Protein AF-A0A1R1YTZ9-F1 (afdb_monomer_lite)

Organism: NCBI:txid133412

Secondary structure (DSSP, 8-state):
-PPP----GGGGHHHHHHHHHHHHHHHHHHHHHHHHHS--------HHHHHHHHTHHHHHHHHHHHHHHHHHHHHHHHHHGGGTS-HHHHHHHHHHHHHHHHHHHHHHHHHHHHHHHHHHHHHHHTT--

InterPro domains:
  IPR033118 EXPERA domain [PF05241] (13-110)
  IPR033118 EXPERA domain [PS51751] (1-108)
  IPR051987 Sigma-2 receptor-like [PTHR31204] (13-110)

Radius of gyration: 20.74 Å; chains: 1; bounding box: 47×26×81 Å

Structure (mmCIF, N/CA/C/O backbone):
data_AF-A0A1R1YTZ9-F1
#
_entry.id   AF-A0A1R1YTZ9-F1
#
loop_
_atom_site.group_PDB
_atom_site.id
_atom_site.type_symbol
_atom_site.label_atom_id
_atom_site.label_alt_id
_atom_site.label_comp_id
_atom_site.label_asym_id
_atom_site.label_entity_id
_atom_site.label_seq_id
_atom_site.pdbx_PDB_ins_code
_atom_site.Cartn_x
_atom_site.Cartn_y
_atom_site.Cartn_z
_atom_site.occupancy
_atom_site.B_iso_or_equiv
_atom_site.auth_seq_id
_atom_site.auth_comp_id
_atom_site.auth_asym_id
_atom_site.auth_atom_id
_atom_site.pdbx_PDB_model_num
ATOM 1 N N . MET A 1 1 ? 5.194 1.012 -44.183 1.00 40.38 1 MET A N 1
ATOM 2 C CA . MET A 1 1 ? 4.364 0.499 -43.070 1.00 40.38 1 MET A CA 1
ATOM 3 C C . MET A 1 1 ? 5.256 -0.319 -42.146 1.00 40.38 1 MET A C 1
ATOM 5 O O . MET A 1 1 ? 5.569 -1.456 -42.472 1.00 40.38 1 MET A O 1
ATOM 9 N N . LEU A 1 2 ? 5.751 0.275 -41.054 1.00 42.88 2 LEU A N 1
ATOM 10 C CA . LEU A 1 2 ? 6.503 -0.459 -40.031 1.00 42.88 2 LEU A CA 1
ATOM 11 C C . LEU A 1 2 ? 5.504 -1.260 -39.191 1.00 42.88 2 LEU A C 1
ATOM 13 O O . LEU A 1 2 ? 4.643 -0.681 -38.533 1.00 42.88 2 LEU A O 1
ATOM 17 N N . ARG A 1 3 ? 5.614 -2.586 -39.233 1.00 42.69 3 ARG A N 1
ATOM 18 C CA . ARG A 1 3 ? 4.914 -3.493 -38.321 1.00 42.69 3 ARG A CA 1
ATOM 19 C C . ARG A 1 3 ? 5.320 -3.110 -36.889 1.00 42.69 3 ARG A C 1
ATOM 21 O O . ARG A 1 3 ? 6.521 -3.143 -36.612 1.00 42.69 3 ARG A O 1
ATOM 28 N N . PRO A 1 4 ? 4.398 -2.716 -35.992 1.00 50.56 4 PRO A N 1
ATOM 29 C CA . PRO A 1 4 ? 4.773 -2.483 -34.609 1.00 50.56 4 PRO A CA 1
ATOM 30 C C . PRO A 1 4 ? 5.285 -3.811 -34.059 1.00 50.56 4 PRO A C 1
ATOM 32 O O . PRO A 1 4 ? 4.637 -4.848 -34.208 1.00 50.56 4 PRO A O 1
ATOM 35 N N . ALA A 1 5 ? 6.492 -3.783 -33.500 1.00 49.12 5 ALA A N 1
ATOM 36 C CA . ALA A 1 5 ? 7.084 -4.919 -32.828 1.00 49.12 5 ALA A CA 1
ATOM 37 C C . ALA A 1 5 ? 6.194 -5.281 -31.635 1.00 49.12 5 ALA A C 1
ATOM 39 O O . ALA A 1 5 ? 6.358 -4.749 -30.540 1.00 49.12 5 ALA A O 1
ATOM 40 N N . THR A 1 6 ? 5.250 -6.196 -31.840 1.00 50.50 6 THR A N 1
ATOM 41 C CA . THR A 1 6 ? 4.662 -7.002 -30.775 1.00 50.50 6 THR A CA 1
ATOM 42 C C . THR A 1 6 ? 5.772 -7.919 -30.267 1.00 50.50 6 THR A C 1
ATOM 44 O O . THR A 1 6 ? 5.792 -9.110 -30.561 1.00 50.50 6 THR A O 1
ATOM 47 N N . LYS A 1 7 ? 6.773 -7.339 -29.591 1.00 53.69 7 LYS A N 1
ATOM 48 C CA . LYS A 1 7 ? 7.670 -8.097 -28.723 1.00 53.69 7 LYS A CA 1
ATOM 49 C C . LYS A 1 7 ? 6.753 -8.822 -27.755 1.00 53.69 7 LYS A C 1
ATOM 51 O O . LYS A 1 7 ? 5.950 -8.165 -27.097 1.00 53.69 7 LYS A O 1
ATOM 56 N N . ASP A 1 8 ? 6.829 -10.144 -27.772 1.00 55.31 8 ASP A N 1
ATOM 57 C CA . ASP A 1 8 ? 6.021 -11.072 -26.993 1.00 55.31 8 ASP A CA 1
ATOM 58 C C . ASP A 1 8 ? 5.639 -10.513 -25.613 1.00 55.31 8 ASP A C 1
ATOM 60 O O . ASP A 1 8 ? 6.403 -10.565 -24.648 1.00 55.31 8 ASP A O 1
ATOM 64 N N . LEU A 1 9 ? 4.416 -9.975 -25.516 1.00 57.41 9 LEU A N 1
ATOM 65 C CA . LEU A 1 9 ? 3.833 -9.486 -24.261 1.00 57.41 9 LEU A CA 1
ATOM 66 C C . LEU A 1 9 ? 3.622 -10.631 -23.255 1.00 57.41 9 LEU A C 1
ATOM 68 O O . LEU A 1 9 ? 3.305 -10.383 -22.093 1.00 57.41 9 LEU A O 1
ATOM 72 N N . SER A 1 10 ? 3.800 -11.882 -23.692 1.00 62.47 10 SER A N 1
ATOM 73 C CA . SER A 1 10 ? 3.715 -13.087 -22.870 1.00 62.47 10 SER A CA 1
ATOM 74 C C . SER A 1 10 ? 4.655 -13.024 -21.664 1.00 62.47 10 SER A C 1
ATOM 76 O O . SER A 1 10 ? 4.250 -13.435 -20.578 1.00 62.47 10 SER A O 1
ATOM 78 N N . HIS A 1 11 ? 5.835 -12.402 -21.785 1.00 65.94 11 HIS A N 1
ATOM 79 C CA . HIS A 1 11 ? 6.749 -12.210 -20.650 1.00 65.94 11 HIS A CA 1
ATOM 80 C C . HIS A 1 11 ? 6.211 -11.227 -19.591 1.00 65.94 11 HIS A C 1
ATOM 82 O O . HIS A 1 11 ? 6.631 -11.267 -18.439 1.00 65.94 11 HIS A O 1
ATOM 88 N N . LEU A 1 12 ? 5.260 -10.355 -19.944 1.00 72.56 12 LEU A N 1
ATOM 89 C CA . LEU A 1 12 ? 4.589 -9.440 -19.011 1.00 72.56 12 LEU A CA 1
ATOM 90 C C . LEU A 1 12 ? 3.227 -9.957 -18.523 1.00 72.56 12 LEU A C 1
ATOM 92 O O . LEU A 1 12 ? 2.575 -9.275 -17.734 1.00 72.56 12 LEU A O 1
ATOM 96 N N . SER A 1 13 ? 2.769 -11.128 -18.974 1.00 81.94 13 SER A N 1
ATOM 97 C CA . SER A 1 13 ? 1.456 -11.675 -18.596 1.00 81.94 13 SER A CA 1
ATOM 98 C C . SER A 1 13 ? 1.314 -11.898 -17.084 1.00 81.94 13 SER A C 1
ATOM 100 O O . SER A 1 13 ? 0.258 -11.610 -16.518 1.00 81.94 13 SER A O 1
ATOM 102 N N . TRP A 1 14 ? 2.391 -12.322 -16.413 1.00 81.00 14 TRP A N 1
ATOM 103 C CA . TRP A 1 14 ? 2.429 -12.474 -14.956 1.00 81.00 14 TRP A CA 1
ATOM 104 C C . TRP A 1 14 ? 2.280 -11.123 -14.240 1.00 81.00 14 TRP A C 1
ATOM 106 O O . TRP A 1 14 ? 1.519 -11.024 -13.281 1.00 81.00 14 TRP A O 1
ATOM 116 N N . PHE A 1 15 ? 2.938 -10.073 -14.743 1.00 79.81 15 PHE A N 1
ATOM 117 C CA . PHE A 1 15 ? 2.877 -8.726 -14.175 1.00 79.81 15 PHE A CA 1
ATOM 118 C C . PHE A 1 15 ? 1.494 -8.099 -14.384 1.00 79.81 15 PHE A C 1
ATOM 120 O O . PHE A 1 15 ? 0.912 -7.556 -13.453 1.00 79.81 15 PHE A O 1
ATOM 127 N N . HIS A 1 16 ? 0.905 -8.258 -15.573 1.00 82.62 16 HIS A N 1
ATOM 128 C CA . HIS A 1 16 ? -0.476 -7.831 -15.823 1.00 82.62 16 HIS A CA 1
ATOM 129 C C . HIS A 1 16 ? -1.479 -8.569 -14.935 1.00 82.62 16 HIS A C 1
ATOM 131 O O . HIS A 1 16 ? -2.377 -7.940 -14.383 1.00 82.62 16 HIS A O 1
ATOM 137 N N . SER A 1 17 ? -1.326 -9.886 -14.770 1.00 85.31 17 SER A N 1
ATOM 138 C CA . SER A 1 17 ? -2.206 -10.666 -13.893 1.00 85.31 17 SER A CA 1
ATOM 139 C C . SER A 1 17 ? -2.090 -10.194 -12.445 1.00 85.31 17 SER A C 1
ATOM 141 O O . SER A 1 17 ? -3.109 -9.976 -11.797 1.00 85.31 17 SER A O 1
ATOM 143 N N . MET A 1 18 ? -0.863 -9.961 -11.963 1.00 84.38 18 MET A N 1
ATOM 144 C CA . MET A 1 18 ? -0.608 -9.391 -10.639 1.00 84.38 18 MET A CA 1
ATOM 145 C C . MET A 1 18 ? -1.327 -8.045 -10.461 1.00 84.38 18 MET A C 1
ATOM 147 O O . MET A 1 18 ? -2.075 -7.897 -9.500 1.00 84.38 18 MET A O 1
ATOM 151 N N . LEU A 1 19 ? -1.190 -7.117 -11.416 1.00 82.75 19 LEU A N 1
ATOM 152 C CA . LEU A 1 19 ? -1.856 -5.811 -11.364 1.00 82.75 19 LEU A CA 1
ATOM 153 C C . LEU A 1 19 ? -3.389 -5.915 -11.367 1.00 82.75 19 LEU A C 1
ATOM 155 O O . LEU A 1 19 ? -4.057 -5.143 -10.683 1.00 82.75 19 LEU A O 1
ATOM 159 N N . ILE A 1 20 ? -3.967 -6.862 -12.113 1.00 86.88 20 ILE A N 1
ATOM 160 C CA . ILE A 1 20 ? -5.423 -7.081 -12.131 1.00 86.88 20 ILE A CA 1
ATOM 161 C C . ILE A 1 20 ? -5.907 -7.575 -10.768 1.00 86.88 20 ILE A C 1
ATOM 163 O O . ILE A 1 20 ? -6.881 -7.042 -10.235 1.00 86.88 20 ILE A O 1
ATOM 167 N N . PHE A 1 21 ? -5.235 -8.574 -10.189 1.00 86.88 21 PHE A N 1
ATOM 168 C CA . PHE A 1 21 ? -5.581 -9.061 -8.854 1.00 86.88 21 PHE A CA 1
ATOM 169 C C . PHE A 1 21 ? -5.434 -7.960 -7.812 1.00 86.88 21 PHE A C 1
ATOM 171 O O . PHE A 1 21 ? -6.321 -7.766 -6.984 1.00 86.88 21 PHE A O 1
ATOM 178 N N . GLU A 1 22 ? -4.352 -7.196 -7.894 1.00 84.00 22 GLU A N 1
ATOM 179 C CA . GLU A 1 22 ? -4.122 -6.056 -7.027 1.00 84.00 22 GLU A CA 1
ATOM 180 C C . GLU A 1 22 ? -5.255 -5.034 -7.131 1.00 84.00 22 GLU A C 1
ATOM 182 O O . GLU A 1 22 ? -5.795 -4.641 -6.105 1.00 84.00 22 GLU A O 1
ATOM 187 N N . LEU A 1 23 ? -5.729 -4.701 -8.335 1.00 84.69 23 LEU A N 1
ATOM 188 C CA . LEU A 1 23 ? -6.873 -3.804 -8.519 1.00 84.69 23 LEU A CA 1
ATOM 189 C C . LEU A 1 23 ? -8.157 -4.351 -7.866 1.00 84.69 23 LEU A C 1
ATOM 191 O O . LEU A 1 23 ? -8.884 -3.605 -7.205 1.00 84.69 23 LEU A O 1
ATOM 195 N N . ILE A 1 24 ? -8.419 -5.655 -8.018 1.00 88.81 24 ILE A N 1
ATOM 196 C CA . ILE A 1 24 ? -9.601 -6.332 -7.461 1.00 88.81 24 ILE A CA 1
ATOM 197 C C . ILE A 1 24 ? -9.595 -6.309 -5.929 1.00 88.81 24 ILE A C 1
ATOM 199 O O . ILE A 1 24 ? -10.659 -6.175 -5.331 1.00 88.81 24 ILE A O 1
ATOM 203 N N . PHE A 1 25 ? -8.433 -6.409 -5.280 1.00 84.31 25 PHE A N 1
ATOM 204 C CA . PHE A 1 25 ? -8.346 -6.383 -3.815 1.00 84.31 25 PHE A CA 1
ATOM 205 C C . PHE A 1 25 ? -8.164 -4.970 -3.248 1.00 84.31 25 PHE A C 1
ATOM 207 O O . PHE A 1 25 ? -8.772 -4.621 -2.235 1.00 84.31 25 PHE A O 1
ATOM 214 N N . GLN A 1 26 ? -7.361 -4.134 -3.901 1.00 85.75 26 GLN A N 1
ATOM 215 C CA . GLN A 1 26 ? -6.973 -2.815 -3.414 1.00 85.75 26 GLN A CA 1
ATOM 216 C C . GLN A 1 26 ? -8.108 -1.795 -3.537 1.00 85.75 26 GLN A C 1
ATOM 218 O O . GLN A 1 26 ? -8.310 -1.010 -2.611 1.00 85.75 26 GLN A O 1
ATOM 223 N N . VAL A 1 27 ? -8.883 -1.811 -4.630 1.00 86.88 27 VAL A N 1
ATOM 224 C CA . VAL A 1 27 ? -9.964 -0.830 -4.846 1.00 86.88 27 VAL A CA 1
ATOM 225 C C . VAL A 1 27 ? -11.107 -0.997 -3.839 1.00 86.88 27 VAL A C 1
ATOM 227 O O . VAL A 1 27 ? -11.464 -0.000 -3.206 1.00 86.88 27 VAL A O 1
ATOM 230 N N . PRO A 1 28 ? -11.663 -2.201 -3.595 1.00 88.44 28 PRO A N 1
ATOM 231 C CA . PRO A 1 28 ? -12.689 -2.368 -2.566 1.00 88.44 28 PRO A CA 1
ATOM 232 C C . PRO A 1 28 ? -12.193 -1.965 -1.178 1.00 88.44 28 PRO A C 1
ATOM 234 O O . PRO A 1 28 ? -12.922 -1.330 -0.417 1.00 88.44 28 PRO A O 1
ATOM 237 N N . LEU A 1 29 ? -10.937 -2.281 -0.855 1.00 85.94 29 LEU A N 1
ATOM 238 C CA . LEU A 1 29 ? -10.356 -1.980 0.449 1.00 85.94 29 LEU A CA 1
ATOM 239 C C . LEU A 1 29 ? -10.104 -0.472 0.624 1.00 85.94 29 LEU A C 1
ATOM 241 O O . LEU A 1 29 ? -10.374 0.078 1.693 1.00 85.94 29 LEU A O 1
ATOM 245 N N . LEU A 1 30 ? -9.709 0.225 -0.446 1.00 85.81 30 LEU A N 1
ATOM 246 C CA . LEU A 1 30 ? -9.649 1.686 -0.486 1.00 85.81 30 LEU A CA 1
ATOM 247 C C . LEU A 1 30 ? -11.035 2.312 -0.289 1.00 85.81 30 LEU A C 1
ATOM 249 O O . LEU A 1 30 ? -11.174 3.230 0.518 1.00 85.81 30 LEU A O 1
ATOM 253 N N . ILE A 1 31 ? -12.068 1.798 -0.967 1.00 87.06 31 ILE A N 1
ATOM 254 C CA . ILE A 1 31 ? -13.451 2.270 -0.802 1.00 87.06 31 ILE A CA 1
ATOM 255 C C . ILE A 1 31 ? -13.898 2.115 0.656 1.00 87.06 31 ILE A C 1
ATOM 257 O O . ILE A 1 31 ? -14.445 3.059 1.221 1.00 87.06 31 ILE A O 1
ATOM 261 N N . LEU A 1 32 ? -13.619 0.979 1.305 1.00 84.00 32 LEU A N 1
ATOM 262 C CA . LEU A 1 32 ? -13.950 0.776 2.723 1.00 84.00 32 LEU A CA 1
ATOM 263 C C . LEU A 1 32 ? -13.260 1.801 3.634 1.00 84.00 32 LEU A C 1
ATOM 265 O O . LEU A 1 32 ? -13.883 2.342 4.553 1.00 84.00 32 LEU A O 1
ATOM 269 N N . ILE A 1 33 ? -11.989 2.111 3.375 1.00 84.94 33 ILE A N 1
ATOM 270 C CA . ILE A 1 33 ? -11.255 3.129 4.134 1.00 84.94 33 ILE A CA 1
ATOM 271 C C . ILE A 1 33 ? -11.868 4.516 3.917 1.00 84.94 33 ILE A C 1
ATOM 273 O O . ILE A 1 33 ? -12.089 5.240 4.889 1.00 84.94 33 ILE A O 1
ATOM 277 N N . LEU A 1 34 ? -12.178 4.875 2.669 1.00 84.94 34 LEU A N 1
ATOM 278 C CA . LEU A 1 34 ? -12.799 6.155 2.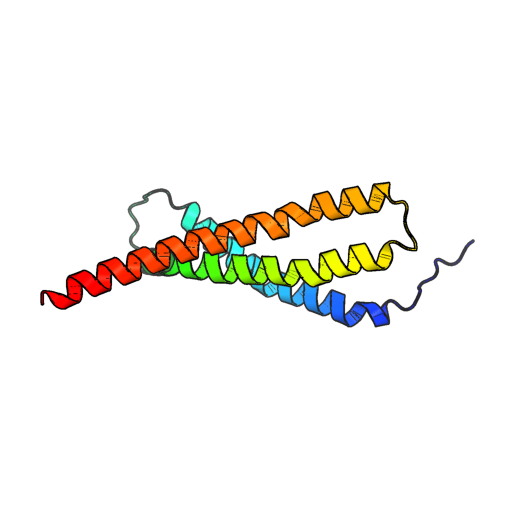328 1.00 84.94 34 LEU A CA 1
ATOM 279 C C . LEU A 1 34 ? -14.188 6.294 2.953 1.00 84.94 34 LEU A C 1
ATOM 281 O O . LEU A 1 34 ? -14.485 7.338 3.523 1.00 84.94 34 LEU A O 1
ATOM 285 N N . LEU A 1 35 ? -15.007 5.239 2.942 1.00 81.88 35 LEU A N 1
ATOM 286 C CA . LEU A 1 35 ? -16.302 5.221 3.629 1.00 81.88 35 LEU A CA 1
ATOM 287 C C . LEU A 1 35 ? -16.148 5.431 5.138 1.00 81.88 35 LEU A C 1
ATOM 289 O O . LEU A 1 35 ? -16.949 6.132 5.753 1.00 81.88 35 LEU A O 1
ATOM 293 N N . THR A 1 36 ? -15.087 4.879 5.731 1.00 78.62 36 THR A N 1
ATOM 294 C CA . THR A 1 36 ? -14.800 5.067 7.157 1.00 78.62 36 THR A CA 1
ATOM 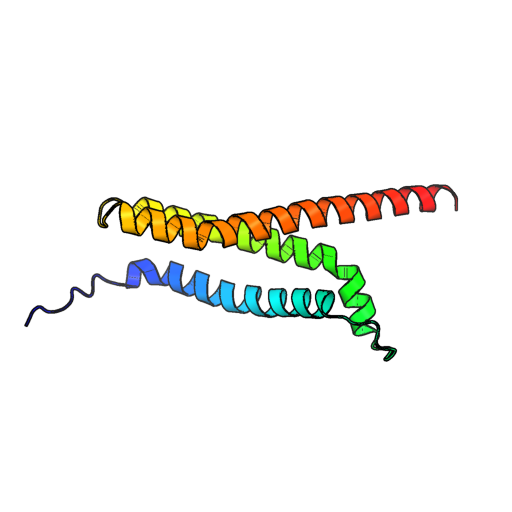295 C C . THR A 1 36 ? -14.335 6.496 7.475 1.00 78.62 36 THR A C 1
ATOM 297 O O . THR A 1 36 ? -14.604 6.996 8.565 1.00 78.62 36 THR A O 1
ATOM 300 N N . LEU A 1 37 ? -13.644 7.165 6.544 1.00 75.94 37 LEU A N 1
ATOM 301 C CA . LEU A 1 37 ? -13.199 8.561 6.680 1.00 75.94 37 LEU A CA 1
ATOM 302 C C . LEU A 1 37 ? -14.304 9.577 6.361 1.00 75.94 37 LEU A C 1
ATOM 304 O O . LEU A 1 37 ? -14.359 10.634 6.980 1.00 75.94 37 LEU A O 1
ATOM 308 N N . SER A 1 38 ? -15.193 9.253 5.423 1.00 74.75 38 SER A N 1
ATOM 309 C CA . SER A 1 38 ? -16.279 10.121 4.959 1.00 74.75 38 SER A CA 1
ATOM 310 C C . SER A 1 38 ? -17.441 10.225 5.952 1.00 74.75 38 SER A C 1
ATOM 312 O O . SER A 1 38 ? -18.432 10.901 5.665 1.00 74.75 38 SER A O 1
ATOM 314 N N . HIS A 1 39 ? -17.378 9.548 7.102 1.00 61.22 39 HIS A N 1
ATOM 315 C CA . HIS A 1 39 ? -18.511 9.507 8.012 1.00 61.22 39 HIS A CA 1
ATOM 316 C C . HIS A 1 39 ? -18.676 10.829 8.779 1.00 61.22 39 HIS A C 1
ATOM 318 O O . HIS A 1 39 ? -18.091 11.057 9.835 1.00 61.22 39 HIS A O 1
ATOM 324 N N . THR A 1 40 ? -19.541 11.687 8.239 1.00 53.38 40 THR A N 1
ATOM 325 C CA . THR A 1 40 ? -20.300 12.707 8.971 1.00 53.38 40 THR A CA 1
ATOM 326 C C . THR A 1 40 ? -21.137 12.012 10.056 1.00 53.38 40 THR A C 1
ATOM 328 O O . THR A 1 40 ? -21.710 10.959 9.760 1.00 53.38 40 THR A O 1
ATOM 331 N N . PRO A 1 41 ? -21.239 12.552 11.288 1.00 51.53 41 PRO A N 1
ATOM 332 C CA . PRO A 1 41 ? -21.961 11.931 12.399 1.00 51.53 41 PRO A CA 1
ATOM 333 C C . PRO A 1 41 ? -23.472 11.964 12.141 1.00 51.53 41 PRO A C 1
ATOM 335 O O . PRO A 1 41 ? -24.198 12.770 12.715 1.00 51.53 41 PRO A O 1
ATOM 338 N N . ASN A 1 42 ? -23.957 11.104 11.247 1.00 46.56 42 ASN A N 1
ATOM 339 C CA . ASN A 1 42 ? -25.376 10.963 10.984 1.00 46.56 42 ASN A CA 1
ATOM 340 C C . ASN A 1 42 ? -25.937 9.792 11.788 1.00 46.56 42 ASN A C 1
ATOM 342 O O . ASN A 1 42 ? -25.417 8.681 11.801 1.00 46.56 42 ASN A O 1
ATOM 346 N N . ARG A 1 43 ? -27.014 10.117 12.494 1.00 50.03 43 ARG A N 1
ATOM 347 C CA . ARG A 1 43 ? -27.668 9.447 13.625 1.00 50.03 43 ARG A CA 1
ATOM 348 C C . ARG A 1 43 ? -28.256 8.054 13.329 1.00 50.03 43 ARG A C 1
ATOM 350 O O . ARG A 1 43 ? -29.009 7.528 14.146 1.00 50.03 43 ARG A O 1
ATOM 357 N N . THR A 1 44 ? -27.965 7.458 12.175 1.00 49.56 44 THR A N 1
ATOM 358 C CA . THR A 1 44 ? -28.540 6.186 11.725 1.00 49.56 44 THR A CA 1
ATOM 359 C C . THR A 1 44 ? -27.619 5.016 12.079 1.00 49.56 44 THR A C 1
ATOM 361 O O . THR A 1 44 ? -26.643 4.702 11.405 1.00 49.56 44 THR A O 1
ATOM 364 N N . ASN A 1 45 ? -27.964 4.380 13.199 1.00 50.09 45 ASN A N 1
ATOM 365 C CA . ASN A 1 45 ? -27.386 3.170 13.782 1.00 50.09 45 ASN A CA 1
ATOM 366 C C . ASN A 1 45 ? -27.340 1.963 12.817 1.00 50.09 45 ASN A C 1
ATOM 368 O O . ASN A 1 45 ? -28.105 1.015 12.979 1.00 50.09 45 ASN A O 1
ATOM 372 N N . LEU A 1 46 ? -26.413 1.924 11.857 1.00 59.84 46 LEU A N 1
ATOM 373 C CA . LEU A 1 46 ? -25.988 0.643 11.288 1.00 59.84 46 LEU A CA 1
ATOM 374 C C . LEU A 1 46 ? -24.845 0.085 12.139 1.00 59.84 46 LEU A C 1
ATOM 376 O O . LEU A 1 46 ? -23.744 0.636 12.155 1.00 59.84 46 LEU A O 1
ATOM 380 N N . ALA A 1 47 ? -25.086 -1.041 12.817 1.00 61.94 47 ALA A N 1
ATOM 381 C CA . ALA A 1 47 ? -24.071 -1.780 13.581 1.00 61.94 47 ALA A CA 1
ATOM 382 C C . ALA A 1 47 ? -22.789 -2.053 12.761 1.00 61.94 47 ALA A C 1
ATOM 384 O O . ALA A 1 47 ? -21.684 -2.082 13.307 1.00 61.94 47 ALA A O 1
ATOM 385 N N . PHE A 1 48 ? -22.937 -2.158 11.437 1.00 67.00 48 PHE A N 1
ATOM 386 C CA . PHE A 1 48 ? -21.856 -2.298 10.468 1.00 67.00 48 PHE A CA 1
ATOM 387 C C . PHE A 1 48 ? -20.838 -1.143 10.503 1.00 67.00 48 PHE A C 1
ATOM 389 O O . PHE A 1 48 ? -19.635 -1.393 10.520 1.00 67.00 48 PHE A O 1
ATOM 396 N N . ASN A 1 49 ? -21.282 0.113 10.626 1.00 67.56 49 ASN A N 1
ATOM 397 C CA . ASN A 1 49 ? -20.382 1.276 10.645 1.00 67.56 49 ASN A CA 1
ATOM 398 C C . ASN A 1 49 ? -19.519 1.316 11.910 1.00 67.56 49 ASN A C 1
ATOM 400 O O . ASN A 1 49 ? -18.354 1.712 11.870 1.00 67.56 49 ASN A O 1
ATOM 404 N N . ARG A 1 50 ? -20.067 0.858 13.042 1.00 67.81 50 ARG A N 1
ATOM 405 C CA . ARG A 1 50 ? -19.329 0.789 14.309 1.00 67.81 50 ARG A CA 1
ATOM 406 C C . ARG A 1 50 ? -18.240 -0.283 14.262 1.00 67.81 50 ARG A C 1
ATOM 408 O O . ARG A 1 50 ? -17.133 -0.049 14.747 1.00 67.81 50 ARG A O 1
ATOM 415 N N . ALA A 1 51 ? -18.542 -1.431 13.652 1.00 70.75 51 ALA A N 1
ATOM 416 C CA . ALA A 1 51 ? -17.572 -2.499 13.424 1.00 70.75 51 ALA A CA 1
ATOM 417 C C . ALA A 1 51 ? -16.471 -2.063 12.441 1.00 70.75 51 ALA A C 1
ATOM 419 O O . ALA A 1 51 ? -15.289 -2.232 12.741 1.00 70.75 51 ALA A O 1
ATOM 420 N N . LEU A 1 52 ? -16.839 -1.414 11.330 1.00 74.75 52 LEU A N 1
ATOM 421 C CA . LEU A 1 52 ? -15.886 -0.847 10.370 1.00 74.75 52 LEU A CA 1
ATOM 422 C C . LEU A 1 52 ? -14.953 0.178 11.018 1.00 74.75 52 LEU A C 1
ATOM 424 O O . LEU A 1 52 ? -13.740 0.098 10.843 1.00 74.75 52 LEU A O 1
ATOM 428 N N . HIS A 1 53 ? -15.490 1.100 11.823 1.00 76.44 53 HIS A N 1
ATOM 429 C CA . HIS A 1 53 ? -14.677 2.110 12.499 1.00 76.44 53 HIS A CA 1
ATOM 430 C C . HIS A 1 53 ? -13.691 1.488 13.500 1.00 76.44 53 HIS A C 1
ATOM 432 O O . HIS A 1 53 ? -12.550 1.937 13.606 1.00 76.44 53 HIS A O 1
ATOM 438 N N . LYS A 1 54 ? -14.097 0.425 14.207 1.00 79.31 54 LYS A N 1
ATOM 439 C CA . LYS A 1 54 ? -13.206 -0.322 15.110 1.00 79.31 54 LYS A CA 1
ATOM 440 C C . LYS A 1 54 ? -12.060 -0.992 14.346 1.00 79.31 54 LYS A C 1
ATOM 442 O O . LYS A 1 54 ? -10.929 -0.985 14.819 1.00 79.31 54 LYS A O 1
ATOM 447 N N . CYS A 1 55 ? -12.343 -1.519 13.157 1.00 81.81 55 CYS A N 1
ATOM 448 C CA . CYS A 1 55 ? -11.357 -2.167 12.293 1.00 81.81 55 CYS A CA 1
ATOM 449 C C . CYS A 1 55 ? -10.625 -1.198 11.351 1.00 81.81 55 CYS A C 1
ATOM 451 O O . CYS A 1 55 ? -9.787 -1.640 10.569 1.00 81.81 55 CYS A O 1
ATOM 453 N N . ARG A 1 56 ? -10.883 0.117 11.428 1.00 85.06 56 ARG A N 1
ATOM 454 C CA . ARG A 1 56 ? -10.297 1.115 10.522 1.00 85.06 56 ARG A CA 1
ATOM 455 C C . ARG A 1 56 ? -8.781 1.022 10.483 1.00 85.06 56 ARG A C 1
ATOM 457 O O . ARG A 1 56 ? -8.214 0.867 9.410 1.00 85.06 56 ARG A O 1
ATOM 464 N N . ASN A 1 57 ? -8.140 1.105 11.649 1.00 85.56 57 ASN A N 1
ATOM 465 C CA . ASN A 1 57 ? -6.682 1.103 11.742 1.00 85.56 57 ASN A CA 1
ATOM 466 C C . ASN A 1 57 ? -6.115 -0.192 11.133 1.00 85.56 57 ASN A C 1
ATOM 468 O O . ASN A 1 57 ? -5.138 -0.137 10.399 1.00 85.56 57 ASN A O 1
ATOM 472 N N . LEU A 1 58 ? -6.784 -1.333 11.334 1.00 87.69 58 LEU A N 1
ATOM 473 C CA . LEU A 1 58 ? -6.389 -2.609 10.736 1.00 87.69 58 LEU A CA 1
ATOM 474 C C . LEU A 1 58 ? -6.490 -2.589 9.202 1.00 87.69 58 LEU A C 1
ATOM 476 O O . LEU A 1 58 ? -5.537 -2.971 8.529 1.00 87.69 58 LEU A O 1
ATOM 480 N N . PHE A 1 59 ? -7.595 -2.096 8.633 1.00 88.38 59 PHE A N 1
ATOM 481 C CA . PHE A 1 59 ? -7.726 -1.968 7.176 1.00 88.38 59 PHE A CA 1
ATOM 482 C C . PHE A 1 59 ? -6.694 -1.009 6.586 1.00 88.38 59 PHE A C 1
ATOM 484 O O . PHE A 1 59 ? -6.129 -1.297 5.537 1.00 88.38 59 PHE A O 1
ATOM 491 N N . GLN A 1 60 ? -6.397 0.094 7.275 1.00 88.56 60 GLN A N 1
ATOM 492 C CA . GLN A 1 60 ? -5.373 1.046 6.849 1.00 88.56 60 GLN A CA 1
ATOM 493 C C . GLN A 1 60 ? -3.964 0.427 6.863 1.00 88.56 60 GLN A C 1
ATOM 495 O O . GLN A 1 60 ? -3.182 0.697 5.953 1.00 88.56 60 GLN A O 1
ATOM 500 N N . ILE A 1 61 ? -3.657 -0.446 7.831 1.00 90.38 61 ILE A N 1
ATOM 501 C CA . ILE A 1 61 ? -2.396 -1.208 7.883 1.00 90.38 61 ILE A CA 1
ATOM 502 C C . ILE A 1 61 ? -2.318 -2.221 6.742 1.00 90.38 61 ILE A C 1
ATOM 504 O O . ILE A 1 61 ? -1.296 -2.274 6.058 1.00 90.38 61 ILE A O 1
ATOM 508 N N . ILE A 1 62 ? -3.383 -3.001 6.518 1.00 90.31 62 ILE A N 1
ATOM 509 C CA . ILE A 1 62 ? -3.433 -4.014 5.452 1.00 90.31 62 ILE A CA 1
ATOM 510 C C . ILE A 1 62 ? -3.274 -3.336 4.091 1.00 90.31 62 ILE A C 1
ATOM 512 O O . ILE A 1 62 ? -2.394 -3.709 3.321 1.00 90.31 62 ILE A O 1
ATOM 516 N N . TYR A 1 63 ? -4.071 -2.297 3.829 1.00 89.75 63 TYR A N 1
ATOM 517 C CA . TYR A 1 63 ? -3.991 -1.503 2.607 1.00 89.75 63 TYR A CA 1
ATOM 518 C C . TYR A 1 63 ? -2.601 -0.920 2.396 1.00 89.75 63 TYR A C 1
ATOM 520 O O . TYR A 1 63 ? -2.013 -1.071 1.326 1.00 89.75 63 TYR A O 1
ATOM 528 N N . GLY A 1 64 ? -2.102 -0.222 3.417 1.00 88.00 64 GLY A N 1
ATOM 529 C CA . GLY A 1 64 ? -0.882 0.553 3.324 1.00 88.00 64 GLY A CA 1
ATOM 530 C C . GLY A 1 64 ? 0.339 -0.328 3.106 1.00 88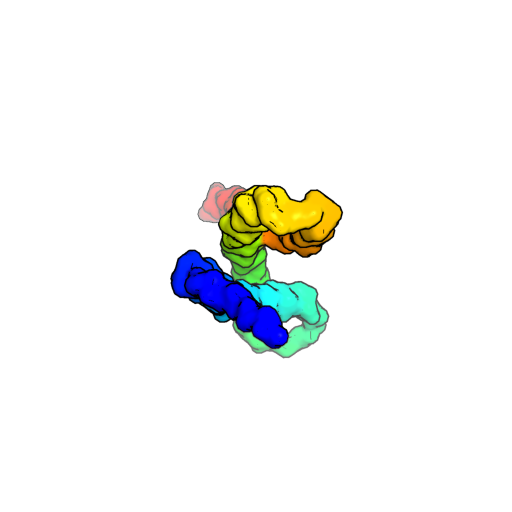.00 64 GLY A C 1
ATOM 531 O O . GLY A 1 64 ? 1.129 -0.066 2.205 1.00 88.00 64 GLY A O 1
ATOM 532 N N . THR A 1 65 ? 0.434 -1.421 3.866 1.00 88.81 65 THR A N 1
ATOM 533 C CA . THR A 1 65 ? 1.512 -2.408 3.731 1.00 88.81 65 THR A CA 1
ATOM 534 C C . THR A 1 65 ? 1.446 -3.100 2.376 1.00 88.81 65 THR A C 1
ATOM 536 O O . THR A 1 65 ? 2.451 -3.139 1.675 1.00 88.81 65 THR A O 1
ATOM 539 N N . HIS A 1 66 ? 0.266 -3.588 1.975 1.00 89.31 66 HIS A N 1
ATOM 540 C CA . HIS A 1 66 ? 0.098 -4.272 0.695 1.00 89.31 66 HIS A CA 1
ATOM 541 C C . HIS A 1 66 ? 0.487 -3.359 -0.473 1.00 89.31 66 HIS A C 1
ATOM 543 O O . HIS A 1 66 ? 1.399 -3.694 -1.223 1.00 89.31 66 HIS A O 1
ATOM 549 N N . THR A 1 67 ? -0.118 -2.170 -0.561 1.00 88.69 67 THR A N 1
ATOM 550 C CA . THR A 1 67 ? 0.146 -1.196 -1.634 1.00 88.69 67 THR A CA 1
ATOM 551 C C . THR A 1 67 ? 1.617 -0.766 -1.672 1.00 88.69 67 THR A C 1
ATOM 553 O O . THR A 1 67 ? 2.211 -0.646 -2.738 1.00 88.69 67 THR A O 1
ATOM 556 N N . ALA A 1 68 ? 2.250 -0.553 -0.513 1.00 88.12 68 ALA A N 1
ATOM 557 C CA . ALA A 1 68 ? 3.669 -0.210 -0.473 1.00 88.12 68 ALA A CA 1
ATOM 558 C C . ALA A 1 68 ? 4.550 -1.355 -1.001 1.00 88.12 68 ALA A C 1
ATOM 560 O O . ALA A 1 68 ? 5.492 -1.108 -1.753 1.00 88.12 68 ALA A O 1
ATOM 561 N N . THR A 1 69 ? 4.238 -2.607 -0.644 1.00 86.88 69 THR A N 1
ATOM 562 C CA . THR A 1 69 ? 5.006 -3.775 -1.105 1.00 86.88 69 THR A CA 1
ATOM 563 C C . THR A 1 69 ? 4.826 -4.062 -2.589 1.00 86.88 69 THR A C 1
ATOM 565 O O . THR A 1 69 ? 5.793 -4.420 -3.256 1.00 86.88 69 THR A O 1
ATOM 568 N N . THR A 1 70 ? 3.630 -3.865 -3.136 1.00 86.44 70 THR A N 1
ATOM 569 C CA . THR A 1 70 ? 3.358 -4.079 -4.559 1.00 86.44 70 THR A CA 1
ATOM 570 C C . THR A 1 70 ? 3.946 -2.987 -5.450 1.00 86.44 70 THR A C 1
ATOM 572 O O . THR A 1 70 ? 4.288 -3.251 -6.601 1.00 86.44 70 THR A O 1
ATOM 575 N N . MET A 1 71 ? 4.201 -1.790 -4.915 1.00 86.44 71 MET A N 1
ATOM 576 C CA . MET A 1 71 ? 4.977 -0.772 -5.627 1.00 86.44 71 MET A CA 1
ATOM 577 C C . MET A 1 71 ? 6.465 -1.128 -5.779 1.00 86.44 71 MET A C 1
ATOM 579 O O . MET A 1 71 ? 7.122 -0.582 -6.665 1.00 86.44 71 MET A O 1
ATOM 583 N N . ILE A 1 72 ? 7.013 -2.063 -4.991 1.00 86.00 72 ILE A N 1
ATOM 584 C CA . ILE A 1 72 ? 8.415 -2.505 -5.117 1.00 86.00 72 ILE A CA 1
ATOM 585 C C . ILE A 1 72 ? 8.696 -3.128 -6.497 1.00 86.00 72 ILE A C 1
ATOM 587 O O . ILE A 1 72 ? 9.603 -2.639 -7.175 1.00 86.00 72 ILE A O 1
ATOM 591 N N . PRO A 1 73 ? 7.955 -4.152 -6.974 1.00 82.88 73 PRO A N 1
ATOM 592 C CA . PRO A 1 73 ? 8.168 -4.693 -8.315 1.00 82.88 73 PRO A CA 1
ATOM 593 C C . PRO A 1 73 ? 7.844 -3.684 -9.424 1.00 82.88 73 PRO A C 1
ATOM 595 O O . PRO A 1 73 ? 8.500 -3.719 -10.460 1.00 82.88 73 PRO A O 1
ATOM 598 N N . VAL A 1 74 ? 6.906 -2.749 -9.218 1.00 82.81 74 VAL A N 1
ATOM 599 C CA . VAL A 1 74 ? 6.596 -1.682 -10.193 1.00 82.81 74 VAL A CA 1
ATOM 600 C C . VAL A 1 74 ? 7.784 -0.730 -10.360 1.00 82.81 74 VAL A C 1
ATOM 602 O O . VAL A 1 74 ? 8.237 -0.489 -11.480 1.00 82.81 74 VAL A O 1
ATOM 605 N N . LEU A 1 75 ? 8.337 -0.227 -9.253 1.00 84.31 75 LEU A N 1
ATOM 606 C CA . LEU A 1 75 ? 9.519 0.639 -9.265 1.00 84.31 75 LEU A CA 1
ATOM 607 C C . LEU A 1 75 ? 10.760 -0.117 -9.760 1.00 84.31 75 LEU A C 1
ATOM 609 O O . LEU A 1 75 ? 11.534 0.425 -10.549 1.00 84.31 75 LEU A O 1
ATOM 613 N N . GLY A 1 76 ? 10.913 -1.383 -9.364 1.00 84.00 76 GLY A N 1
ATOM 614 C CA . GLY A 1 76 ? 11.963 -2.272 -9.856 1.00 84.00 76 GLY A CA 1
ATOM 615 C C . GLY A 1 76 ? 11.877 -2.502 -11.366 1.00 84.00 76 GLY A C 1
ATOM 616 O O . GLY A 1 76 ? 12.898 -2.451 -12.050 1.00 84.00 76 GLY A O 1
ATOM 617 N N . TYR A 1 77 ? 10.670 -2.668 -11.913 1.00 81.31 77 TYR A N 1
ATOM 618 C CA . TYR A 1 77 ? 10.456 -2.786 -13.353 1.00 81.31 77 TYR A CA 1
ATOM 619 C C . TYR A 1 77 ? 10.818 -1.488 -14.083 1.00 81.31 77 TYR A C 1
ATOM 621 O O . TYR A 1 77 ? 11.584 -1.541 -15.045 1.00 81.31 77 TYR A O 1
ATOM 629 N N . ILE A 1 78 ? 10.363 -0.325 -13.596 1.00 80.06 78 ILE A N 1
ATOM 630 C CA . ILE A 1 78 ? 10.724 0.989 -14.165 1.00 80.06 78 ILE A CA 1
ATOM 631 C C . ILE A 1 78 ? 12.247 1.166 -14.177 1.00 80.06 78 ILE A C 1
ATOM 633 O O . ILE A 1 78 ? 12.808 1.566 -15.196 1.00 80.06 78 ILE A O 1
ATOM 637 N N . TYR A 1 79 ? 12.922 0.790 -13.086 1.00 79.44 79 TYR A N 1
ATOM 638 C CA . TYR A 1 79 ? 14.380 0.821 -13.007 1.00 79.44 79 TYR A CA 1
ATOM 639 C C . TYR A 1 79 ? 15.046 -0.181 -13.966 1.00 79.44 79 TYR A C 1
ATOM 641 O O . TYR A 1 79 ? 16.044 0.148 -14.600 1.00 79.44 79 TYR A O 1
ATOM 649 N N . SER A 1 80 ? 14.495 -1.382 -14.148 1.00 77.19 80 SER A N 1
ATOM 650 C CA . SER A 1 80 ? 15.053 -2.389 -15.066 1.00 77.19 80 SER A CA 1
ATOM 651 C C . SER A 1 80 ? 14.913 -2.012 -16.549 1.00 77.19 80 SER A C 1
ATOM 653 O O . SER A 1 80 ? 15.799 -2.298 -17.353 1.00 77.19 80 SER A O 1
ATOM 655 N N . VAL A 1 81 ? 13.842 -1.297 -16.912 1.00 69.12 81 VAL A N 1
ATOM 656 C CA . VAL A 1 81 ? 13.599 -0.780 -18.271 1.00 69.12 81 VAL A CA 1
ATOM 657 C C . VAL A 1 81 ? 14.496 0.430 -18.586 1.00 69.12 81 VAL A C 1
ATOM 659 O O . VAL A 1 81 ? 14.533 0.898 -19.729 1.00 69.12 81 VAL A O 1
ATOM 662 N N . SER A 1 82 ? 15.297 0.898 -17.616 1.00 56.94 82 SER A N 1
ATOM 663 C CA . SER A 1 82 ? 16.133 2.100 -17.742 1.00 56.94 82 SER A CA 1
ATOM 664 C C . SER A 1 82 ? 17.147 2.069 -18.886 1.00 56.94 82 SER A C 1
ATOM 666 O O . SER A 1 82 ? 17.643 3.116 -19.294 1.00 56.94 82 SER A O 1
ATOM 668 N N . TYR A 1 83 ? 17.423 0.896 -19.457 1.00 57.91 83 TYR A N 1
ATOM 669 C CA . TYR A 1 83 ? 18.322 0.747 -20.600 1.00 57.91 83 TYR A CA 1
ATOM 670 C C . TYR A 1 83 ? 17.686 1.090 -21.958 1.00 57.91 83 TYR A C 1
ATOM 672 O O . TYR A 1 83 ? 18.399 1.146 -22.955 1.00 57.91 83 TYR A O 1
ATOM 680 N N . SER A 1 84 ? 16.364 1.297 -22.039 1.00 62.78 84 SER A N 1
ATOM 681 C CA . SER A 1 84 ? 15.651 1.472 -23.323 1.00 62.78 84 SER A CA 1
ATOM 682 C C . SER A 1 84 ? 14.907 2.804 -23.493 1.00 62.78 84 SER A C 1
ATOM 684 O O . SER A 1 84 ? 14.479 3.107 -24.605 1.00 62.78 84 SER A O 1
ATOM 686 N N . ALA A 1 85 ? 14.730 3.601 -22.435 1.00 67.31 85 ALA A N 1
ATOM 687 C CA . ALA A 1 85 ? 13.939 4.838 -22.466 1.00 67.31 85 ALA A CA 1
ATOM 688 C C . ALA A 1 85 ? 14.767 6.073 -22.058 1.00 67.31 85 ALA A C 1
ATOM 690 O O . ALA A 1 85 ? 15.709 5.929 -21.283 1.00 67.31 85 ALA A O 1
ATOM 691 N N . PRO A 1 86 ? 14.411 7.295 -22.504 1.00 80.31 86 PRO A N 1
ATOM 692 C CA . PRO A 1 86 ? 15.052 8.525 -22.039 1.00 80.31 86 PRO A CA 1
ATOM 693 C C . PRO A 1 86 ? 14.932 8.692 -20.517 1.00 80.31 86 PRO A C 1
ATOM 695 O O . PRO A 1 86 ? 13.847 8.513 -19.962 1.00 80.31 86 PRO A O 1
ATOM 698 N N . ILE A 1 87 ? 16.020 9.106 -19.858 1.00 80.38 87 ILE A N 1
ATOM 699 C CA . ILE A 1 87 ? 16.097 9.312 -18.396 1.00 80.38 87 ILE A CA 1
ATOM 700 C C . ILE A 1 87 ? 14.981 10.241 -17.889 1.00 80.38 87 ILE A C 1
ATOM 702 O O . ILE A 1 87 ? 14.399 9.996 -16.835 1.00 80.38 87 ILE A O 1
ATOM 706 N N . ALA A 1 88 ? 14.620 11.268 -18.665 1.00 81.69 88 ALA A N 1
ATOM 707 C CA . ALA A 1 88 ? 13.533 12.184 -18.321 1.00 81.69 88 ALA A CA 1
ATOM 708 C C . ALA A 1 88 ? 12.192 11.454 -18.114 1.00 81.69 88 ALA A C 1
ATOM 710 O O . ALA A 1 88 ? 11.532 11.664 -17.100 1.00 81.69 88 ALA A O 1
ATOM 711 N N . ASN A 1 89 ? 11.831 10.528 -19.012 1.00 79.88 89 ASN A N 1
ATOM 712 C CA . ASN A 1 89 ? 10.586 9.760 -18.903 1.00 79.88 89 ASN A CA 1
ATOM 713 C C . ASN A 1 89 ? 10.604 8.827 -17.686 1.00 79.88 89 ASN A C 1
ATOM 715 O O . ASN A 1 89 ? 9.570 8.597 -17.065 1.00 79.88 89 ASN A O 1
ATOM 719 N N . GLN A 1 90 ? 11.777 8.308 -17.323 1.00 77.06 90 GLN A N 1
ATOM 720 C CA . GLN A 1 90 ? 11.943 7.445 -16.155 1.00 77.06 90 GLN A CA 1
ATOM 721 C C . GLN A 1 90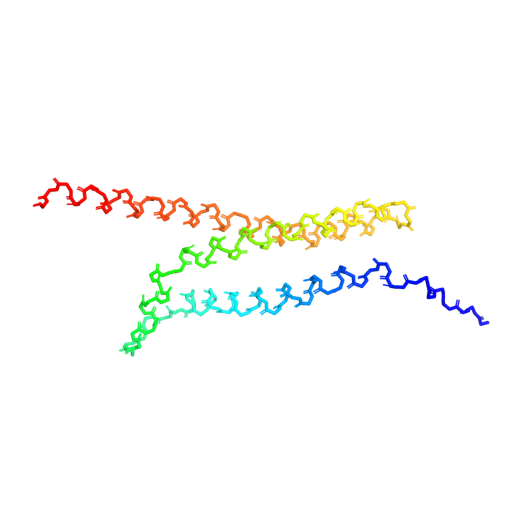 ? 11.734 8.226 -14.861 1.00 77.06 90 GLN A C 1
ATOM 723 O O . GLN A 1 90 ? 10.982 7.781 -13.999 1.00 77.06 90 GLN A O 1
ATOM 728 N N . ILE A 1 91 ? 12.343 9.409 -14.744 1.00 84.19 91 ILE A N 1
ATOM 729 C CA . ILE A 1 91 ? 12.164 10.286 -13.581 1.00 84.19 91 ILE A CA 1
ATOM 730 C C . ILE A 1 91 ? 10.689 10.665 -13.444 1.00 84.19 91 ILE A C 1
ATOM 732 O O . ILE A 1 91 ? 10.142 10.576 -12.348 1.00 84.19 91 ILE A O 1
ATOM 736 N N . THR A 1 92 ? 10.020 11.019 -14.546 1.00 86.12 92 THR A N 1
ATOM 737 C CA . THR A 1 92 ? 8.581 11.314 -14.531 1.00 86.12 92 THR A CA 1
ATOM 738 C C . THR A 1 92 ? 7.761 10.122 -14.041 1.00 86.12 92 THR A C 1
ATOM 740 O O . THR A 1 92 ? 6.895 10.299 -13.188 1.00 86.12 92 THR A O 1
ATOM 743 N N . LEU A 1 93 ? 8.044 8.908 -14.526 1.00 84.00 93 LEU A N 1
ATOM 744 C CA . LEU A 1 93 ? 7.345 7.701 -14.081 1.00 84.00 93 LEU A CA 1
ATOM 745 C C . LEU A 1 93 ? 7.598 7.427 -12.597 1.00 84.00 93 LEU A C 1
ATOM 747 O O . LEU A 1 93 ? 6.645 7.252 -11.845 1.00 84.00 93 LEU A O 1
ATOM 751 N N . VAL A 1 94 ? 8.853 7.454 -12.146 1.00 86.56 94 VAL A N 1
ATOM 752 C CA . VAL A 1 94 ? 9.190 7.252 -10.731 1.00 86.56 94 VAL A CA 1
ATOM 753 C C . VAL A 1 94 ? 8.465 8.271 -9.863 1.00 86.56 94 VAL A C 1
ATOM 755 O O . VAL A 1 94 ? 7.788 7.873 -8.925 1.00 86.56 94 VAL A O 1
ATOM 758 N N . LEU A 1 95 ? 8.520 9.563 -10.194 1.00 87.62 95 LEU A N 1
ATOM 759 C CA . LEU A 1 95 ? 7.832 10.608 -9.430 1.00 87.62 95 LEU A CA 1
ATOM 760 C C . LEU A 1 95 ? 6.307 10.458 -9.438 1.00 87.62 95 LEU A C 1
ATOM 762 O O . LE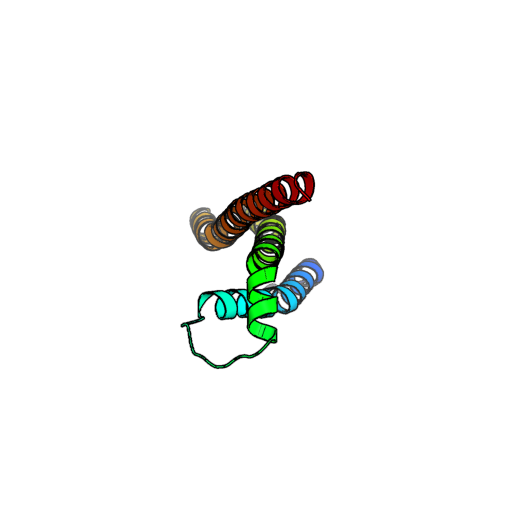U A 1 95 ? 5.662 10.856 -8.473 1.00 87.62 95 LEU A O 1
ATOM 766 N N . MET A 1 96 ? 5.729 9.872 -10.487 1.00 86.56 96 MET A N 1
ATOM 767 C CA . MET A 1 96 ? 4.297 9.590 -10.548 1.00 86.56 96 MET A CA 1
ATOM 768 C C . MET A 1 96 ? 3.903 8.426 -9.631 1.00 86.56 96 MET A C 1
ATOM 770 O O . MET A 1 96 ? 2.865 8.500 -8.980 1.00 86.56 96 MET A O 1
ATOM 774 N N . TYR A 1 97 ? 4.723 7.372 -9.549 1.00 85.00 97 TYR A N 1
ATOM 775 C CA . TYR A 1 97 ? 4.428 6.173 -8.750 1.00 85.00 97 TYR A CA 1
ATOM 776 C C . TYR A 1 97 ? 4.913 6.259 -7.295 1.00 85.00 97 TYR A C 1
ATOM 778 O O . TYR A 1 97 ? 4.340 5.625 -6.412 1.00 85.00 97 TYR A O 1
ATOM 786 N N . LEU A 1 98 ? 5.928 7.076 -7.008 1.00 85.56 98 LEU A N 1
ATOM 787 C CA . LEU A 1 98 ? 6.521 7.213 -5.677 1.00 85.56 98 LEU A CA 1
ATOM 788 C C . LEU A 1 98 ? 5.508 7.637 -4.589 1.00 85.56 98 LEU A C 1
ATOM 790 O O . LEU A 1 98 ? 5.533 7.038 -3.511 1.00 85.56 98 LEU A O 1
ATOM 794 N N . PRO A 1 99 ? 4.572 8.583 -4.823 1.00 87.81 99 PRO A N 1
ATOM 795 C CA . PRO A 1 99 ? 3.547 8.932 -3.839 1.00 87.81 99 PRO A CA 1
ATOM 796 C C . PRO A 1 99 ? 2.648 7.748 -3.471 1.00 87.81 99 PRO A C 1
ATOM 798 O O . PRO A 1 99 ? 2.250 7.621 -2.314 1.00 87.81 99 PRO A O 1
ATOM 801 N N . PHE A 1 100 ? 2.375 6.855 -4.426 1.00 84.44 100 PHE A N 1
ATOM 802 C CA . PHE A 1 100 ? 1.583 5.646 -4.204 1.00 84.44 100 PHE A CA 1
ATOM 803 C C . PHE A 1 100 ? 2.349 4.562 -3.437 1.00 84.44 100 PHE A C 1
ATOM 805 O O . PHE A 1 100 ? 1.723 3.654 -2.909 1.00 84.44 100 PHE A O 1
ATOM 812 N N . ALA A 1 101 ? 3.673 4.665 -3.303 1.00 85.56 101 ALA A N 1
ATOM 813 C CA . ALA A 1 101 ? 4.450 3.828 -2.389 1.00 85.56 101 ALA A CA 1
ATOM 814 C C . ALA A 1 101 ? 4.565 4.474 -0.997 1.00 85.56 101 ALA A C 1
ATOM 816 O O . ALA A 1 101 ? 4.322 3.832 0.025 1.00 85.56 101 ALA A O 1
ATOM 817 N N . ILE A 1 102 ? 4.902 5.768 -0.955 1.00 90.38 102 ILE A N 1
ATOM 818 C CA . ILE A 1 102 ? 5.212 6.487 0.287 1.00 90.38 102 ILE A CA 1
ATOM 819 C C . ILE A 1 102 ? 3.957 6.750 1.122 1.00 90.38 102 ILE A C 1
ATOM 821 O O . ILE A 1 102 ? 3.962 6.485 2.324 1.00 90.38 102 ILE A O 1
ATOM 825 N N . LEU A 1 103 ? 2.876 7.267 0.527 1.00 89.75 103 LEU A N 1
ATOM 826 C CA . LEU A 1 103 ? 1.681 7.633 1.295 1.00 89.75 103 LEU A CA 1
ATOM 827 C C . LEU A 1 103 ? 1.016 6.412 1.949 1.00 89.75 103 LEU A C 1
ATOM 829 O O . LEU A 1 103 ? 0.722 6.486 3.145 1.00 89.75 103 LEU A O 1
ATOM 833 N N . PRO A 1 104 ? 0.826 5.274 1.249 1.00 87.50 104 PRO A N 1
ATOM 834 C CA . PRO A 1 104 ? 0.279 4.074 1.877 1.00 87.50 104 PRO A CA 1
ATOM 835 C C . PRO A 1 104 ? 1.205 3.508 2.960 1.00 87.50 104 PRO A C 1
ATOM 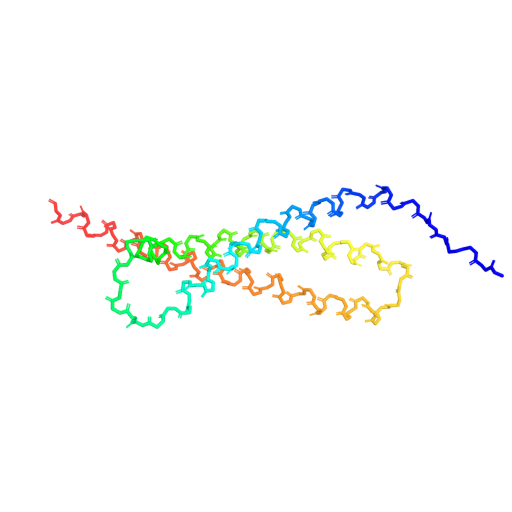837 O O . PRO A 1 104 ? 0.717 3.063 3.997 1.00 87.50 104 PRO A O 1
ATOM 840 N N . LEU A 1 105 ? 2.528 3.608 2.792 1.00 89.31 105 LEU A N 1
ATOM 841 C CA . LEU A 1 105 ? 3.482 3.198 3.824 1.00 89.31 105 LEU A CA 1
ATOM 842 C C . LEU A 1 105 ? 3.370 4.059 5.091 1.00 89.31 105 LEU A C 1
ATOM 844 O O . LEU A 1 105 ? 3.251 3.523 6.192 1.00 89.31 105 LEU A O 1
ATOM 848 N N . ILE A 1 106 ? 3.350 5.389 4.952 1.00 92.38 106 ILE A N 1
ATOM 849 C CA . ILE A 1 106 ? 3.161 6.313 6.084 1.00 92.38 106 ILE A CA 1
ATOM 850 C C . ILE A 1 106 ? 1.839 6.011 6.791 1.00 92.38 106 ILE A C 1
ATOM 852 O O . ILE A 1 106 ? 1.780 5.930 8.018 1.00 92.38 106 ILE A O 1
ATOM 856 N N . MET A 1 107 ? 0.778 5.800 6.015 1.00 88.94 107 MET A N 1
ATOM 857 C CA . MET A 1 107 ? -0.538 5.452 6.529 1.00 88.94 107 MET A CA 1
ATOM 858 C C . MET A 1 107 ? -0.524 4.140 7.324 1.00 88.94 107 MET A C 1
ATOM 860 O O . MET A 1 107 ? -1.123 4.092 8.402 1.00 88.94 107 MET A O 1
ATOM 864 N N . ALA A 1 108 ? 0.183 3.107 6.857 1.00 90.38 108 ALA A N 1
ATOM 865 C CA . ALA A 1 108 ? 0.351 1.856 7.595 1.00 90.38 108 ALA A CA 1
ATOM 866 C C . ALA A 1 108 ? 1.123 2.057 8.904 1.00 90.38 108 ALA A C 1
ATOM 868 O O . ALA A 1 108 ? 0.695 1.550 9.941 1.00 90.38 108 ALA A O 1
ATOM 869 N N . ILE A 1 109 ? 2.210 2.833 8.888 1.00 92.44 109 ILE A N 1
ATOM 870 C CA . ILE A 1 109 ? 3.024 3.111 10.081 1.00 92.44 109 ILE A CA 1
ATOM 871 C C . ILE A 1 109 ? 2.195 3.856 11.130 1.00 92.44 109 ILE A C 1
ATOM 873 O O . ILE A 1 109 ? 2.066 3.390 12.261 1.00 92.44 109 ILE A O 1
ATOM 877 N N . VAL A 1 110 ? 1.564 4.972 10.755 1.00 92.62 110 VAL A N 1
ATOM 878 C CA . VAL A 1 110 ? 0.741 5.777 11.673 1.00 92.62 110 VAL A CA 1
ATOM 879 C C . VAL A 1 110 ? -0.417 4.957 12.242 1.00 92.62 110 VAL A C 1
ATOM 881 O O . VAL A 1 110 ? -0.730 5.057 13.428 1.00 92.62 110 VAL A O 1
ATOM 884 N N . SER A 1 111 ? -1.056 4.127 11.416 1.00 89.38 111 SER A N 1
ATOM 885 C CA . SER A 1 111 ? -2.164 3.274 11.859 1.00 89.38 111 SER A CA 1
ATOM 886 C C . SER A 1 111 ? -1.694 2.154 12.787 1.00 89.38 111 SER A C 1
ATOM 888 O O . SER A 1 111 ? -2.406 1.823 13.734 1.00 89.38 111 SER A O 1
ATOM 890 N N . SER A 1 112 ? -0.492 1.615 12.560 1.00 90.62 112 SER A N 1
ATOM 891 C CA . SER A 1 112 ? 0.139 0.617 13.432 1.00 90.62 112 SER A CA 1
ATOM 892 C C . SER A 1 112 ? 0.461 1.203 14.800 1.00 90.62 112 SER A C 1
ATOM 894 O O . SER A 1 112 ? 0.102 0.603 15.806 1.00 90.62 112 SER A O 1
ATOM 896 N N . LEU A 1 113 ? 1.050 2.402 14.848 1.00 92.88 113 LEU A N 1
ATOM 897 C CA . LEU A 1 113 ? 1.335 3.101 16.105 1.00 92.88 113 LEU A CA 1
ATOM 898 C C . LEU A 1 113 ? 0.054 3.332 16.916 1.00 92.88 113 LEU A C 1
ATOM 900 O O . LEU A 1 113 ? -0.016 2.946 18.078 1.00 92.88 113 LEU A O 1
ATOM 904 N N . LYS A 1 114 ? -1.007 3.838 16.275 1.00 89.44 114 LYS A N 1
ATOM 905 C CA . LYS A 1 114 ? -2.316 4.028 16.925 1.00 89.44 114 LYS A CA 1
ATOM 906 C C . LYS A 1 114 ? -2.930 2.721 17.423 1.00 89.44 114 LYS A C 1
ATOM 908 O O . LYS A 1 114 ? -3.610 2.709 18.444 1.00 89.44 114 LYS A O 1
ATOM 913 N N . LEU A 1 115 ? -2.746 1.623 16.691 1.00 89.12 115 LEU A N 1
ATOM 914 C CA . LEU A 1 115 ? -3.249 0.314 17.100 1.00 89.12 115 LEU A CA 1
ATOM 915 C C . LEU A 1 115 ? -2.465 -0.234 18.302 1.00 89.12 115 LEU A C 1
ATOM 917 O O . LEU A 1 115 ? -3.073 -0.786 19.215 1.00 89.12 115 LEU A O 1
ATOM 921 N N . LEU A 1 116 ? -1.145 -0.041 18.330 1.00 90.88 116 LEU A N 1
ATOM 922 C CA . LEU A 1 116 ? -0.296 -0.408 19.465 1.00 90.88 116 LEU A CA 1
ATOM 923 C C . LEU A 1 116 ? -0.667 0.388 20.721 1.00 90.88 116 LEU A C 1
ATOM 925 O O . LEU A 1 116 ? -0.857 -0.214 21.773 1.00 90.88 116 LEU A O 1
ATOM 929 N N . GLU A 1 117 ? -0.879 1.701 20.602 1.00 89.50 117 GLU A N 1
ATOM 930 C CA . GLU A 1 117 ? -1.368 2.547 21.704 1.00 89.50 117 GLU A CA 1
ATOM 931 C C . GLU A 1 117 ? -2.721 2.056 22.250 1.00 89.50 117 GLU A C 1
ATOM 933 O O . GLU A 1 117 ? -2.923 1.971 23.461 1.00 89.50 117 GLU A O 1
ATOM 938 N N . GLN A 1 118 ? -3.653 1.675 21.367 1.00 86.31 118 GLN A N 1
ATOM 939 C CA . GLN A 1 118 ? -4.955 1.126 21.767 1.00 86.31 118 GLN A CA 1
ATOM 940 C C . GLN A 1 118 ? -4.839 -0.223 22.488 1.00 86.31 118 GLN A C 1
ATOM 942 O O . GLN A 1 118 ? -5.623 -0.504 23.399 1.00 86.31 118 GLN A O 1
ATOM 947 N N . LEU A 1 119 ? -3.898 -1.070 22.070 1.00 86.50 119 LEU A N 1
ATOM 948 C CA . LEU A 1 119 ? -3.638 -2.356 22.713 1.00 86.50 119 LEU A CA 1
ATOM 949 C C . LEU A 1 119 ? -3.006 -2.170 24.093 1.00 86.50 119 LEU A C 1
ATOM 951 O O . LEU A 1 119 ? -3.434 -2.829 25.040 1.00 86.50 119 LEU A O 1
ATOM 955 N N . ASP A 1 120 ? -2.051 -1.250 24.221 1.00 88.50 120 ASP A N 1
ATOM 956 C CA . ASP A 1 120 ? -1.359 -0.982 25.482 1.00 88.50 120 ASP A CA 1
ATOM 957 C C . ASP A 1 120 ? -2.296 -0.368 26.537 1.00 88.50 120 ASP A C 1
ATOM 959 O O . ASP A 1 120 ? -2.374 -0.840 27.677 1.00 88.50 120 ASP A O 1
ATOM 963 N N . ALA A 1 121 ? -3.127 0.597 26.124 1.00 84.00 121 ALA A N 1
ATOM 964 C CA . ALA A 1 121 ? -4.153 1.191 26.979 1.00 84.00 121 ALA A CA 1
ATOM 965 C C . ALA A 1 121 ? -5.152 0.145 27.505 1.00 84.00 121 ALA A C 1
ATOM 967 O O . ALA A 1 121 ? -5.518 0.169 28.681 1.00 84.00 121 ALA A O 1
ATOM 968 N N . LYS A 1 122 ? -5.558 -0.807 26.651 1.00 80.25 122 LYS A N 1
ATOM 969 C CA . LYS A 1 122 ? -6.471 -1.898 27.022 1.00 80.25 122 LYS A CA 1
ATOM 970 C C . LYS A 1 122 ? -5.810 -2.925 27.950 1.00 80.25 122 LYS A C 1
ATOM 972 O O . LYS A 1 122 ? -6.470 -3.450 28.844 1.00 80.25 122 LYS A O 1
ATOM 977 N N . SER A 1 123 ? -4.520 -3.207 27.753 1.00 77.88 123 SER A N 1
ATOM 978 C CA . SER A 1 123 ? -3.739 -4.088 28.636 1.00 77.88 123 SER A CA 1
ATOM 979 C C . SER A 1 123 ? -3.646 -3.514 30.053 1.00 77.88 123 SER A C 1
ATOM 981 O O . SER A 1 123 ? -3.792 -4.244 31.032 1.00 77.88 123 SER A O 1
ATOM 983 N N . SER A 1 124 ? -3.487 -2.192 30.157 1.00 71.56 124 SER A N 1
ATOM 984 C CA . SER A 1 124 ? -3.397 -1.491 31.438 1.00 71.56 124 SER A CA 1
ATOM 985 C C . SER A 1 124 ? -4.723 -1.475 32.198 1.00 71.56 124 SER A C 1
ATOM 987 O O . SER A 1 124 ? -4.715 -1.597 33.417 1.00 71.56 124 SER A O 1
ATOM 989 N N . THR A 1 125 ? -5.866 -1.389 31.507 1.00 68.00 125 THR A N 1
ATOM 990 C CA . THR A 1 125 ? -7.191 -1.436 32.160 1.00 68.00 125 THR A CA 1
ATOM 991 C C . THR A 1 125 ? -7.528 -2.834 32.679 1.00 68.00 125 THR A C 1
ATOM 993 O O . THR A 1 125 ? -8.056 -2.964 33.772 1.00 68.00 125 THR A O 1
ATOM 996 N N . SER A 1 126 ? -7.147 -3.886 31.947 1.00 62.72 126 SER A N 1
ATOM 997 C CA . SER A 1 126 ? -7.403 -5.281 32.337 1.00 62.72 126 SER A CA 1
ATOM 998 C C . SER A 1 126 ? -6.609 -5.760 33.561 1.00 62.72 126 SER A C 1
ATOM 1000 O O . SER A 1 126 ? -6.878 -6.853 34.044 1.00 62.72 126 SER A O 1
ATOM 1002 N N . LYS A 1 127 ? -5.600 -5.011 34.027 1.00 57.81 127 LYS A N 1
ATOM 1003 C CA . LYS A 1 127 ? -4.812 -5.358 35.226 1.00 57.81 127 LYS A CA 1
ATOM 1004 C C . LYS A 1 127 ? -5.427 -4.849 36.536 1.00 57.81 127 LYS A C 1
ATOM 1006 O O . LYS A 1 127 ? -4.901 -5.178 37.595 1.00 57.81 127 LYS A O 1
ATOM 1011 N N . PHE A 1 128 ? -6.476 -4.030 36.462 1.00 53.41 128 PHE A N 1
ATOM 1012 C CA . PHE A 1 128 ? -7.151 -3.434 37.621 1.00 53.41 128 PHE A CA 1
ATOM 1013 C C . PHE A 1 128 ? -8.571 -3.979 37.859 1.00 53.41 128 PHE A C 1
ATOM 1015 O O . PHE A 1 128 ? -9.231 -3.509 38.784 1.00 53.41 128 PHE A O 1
ATOM 1022 N N . ASP A 1 129 ? -8.994 -4.970 37.069 1.00 47.53 129 ASP A N 1
ATOM 1023 C CA . ASP A 1 129 ? -10.202 -5.784 37.273 1.00 47.53 129 ASP A CA 1
ATOM 1024 C C . ASP A 1 129 ? -9.805 -7.188 37.762 1.00 47.53 129 ASP A C 1
ATOM 1026 O O . ASP A 1 129 ? -10.535 -7.753 38.610 1.00 47.53 129 ASP A O 1
#

Foldseek 3Di:
DDDPPPPPCVVCPVVVVVVVVCCVPQVVLVVLLVVLVPDDPDPDDDVVNVVSVVCNLVSLLVNLVVQLVNVVVVLVVLVVCVVPDDPVVSVVSCVVCVCSNPVSVVSNVVSVVVVVVVVVVVVVVVVVD

pLDDT: mean 77.55, std 13.7, range [40.38, 92.88]

Sequence (129 aa):
MLRPATKDLSHLSWFHSMLIFELIFQVPLLILILLTLSHTPNRTNLAFNRALHKCRNLFQIIYGTHTATTMIPVLGYIYSVSYSAPIANQITLVLMYLPFAILPLIMAIVSSLKLLEQLDAKSSTSKFD